Protein AF-A0A3M7Q7Z5-F1 (afdb_monomer_lite)

Sequence (90 aa):
MIELNNLIEDVPAGGPLAIYREKASFNWKKLKLFLEDSELIEFKNKIWRTLRNDPDFHVTIDELPINELKKQTFKRVQKLKEYDFLPENE

Organism: Brachionus plicatilis (NCBI:txid10195)

Structure (mmCIF, N/CA/C/O backbone):
data_AF-A0A3M7Q7Z5-F1
#
_entry.id   AF-A0A3M7Q7Z5-F1
#
loop_
_atom_site.group_PDB
_atom_site.id
_atom_site.type_symbol
_atom_site.label_atom_id
_atom_site.label_alt_id
_atom_site.label_comp_id
_atom_site.label_asym_id
_atom_site.label_entity_id
_atom_site.label_seq_id
_atom_site.pdbx_PDB_ins_code
_atom_site.Cartn_x
_atom_site.Cartn_y
_atom_site.Cartn_z
_atom_site.occupancy
_atom_site.B_iso_or_equiv
_atom_site.auth_seq_id
_atom_site.auth_comp_id
_atom_site.auth_asym_id
_atom_site.auth_atom_id
_atom_site.pdbx_PDB_model_num
ATOM 1 N N . MET A 1 1 ? -15.658 -13.224 -18.290 1.00 45.94 1 MET A N 1
ATOM 2 C CA . MET A 1 1 ? -14.210 -12.940 -18.224 1.00 45.94 1 MET A CA 1
ATOM 3 C C . MET A 1 1 ? -14.065 -11.523 -17.711 1.00 45.94 1 MET A C 1
ATOM 5 O O . MET A 1 1 ? -14.558 -10.624 -18.377 1.00 45.94 1 MET A O 1
ATOM 9 N N . ILE A 1 2 ? -13.495 -11.326 -16.522 1.00 53.75 2 ILE A N 1
ATOM 10 C CA . ILE A 1 2 ? -13.187 -9.978 -16.029 1.00 53.75 2 ILE A CA 1
ATOM 11 C C . ILE A 1 2 ? -12.126 -9.404 -16.968 1.00 53.75 2 ILE A C 1
ATOM 13 O O . ILE A 1 2 ? -11.089 -10.031 -17.190 1.00 53.75 2 ILE A O 1
ATOM 17 N N . GLU A 1 3 ? -12.400 -8.254 -17.578 1.00 70.06 3 GLU A N 1
ATOM 18 C CA . GLU A 1 3 ? -11.388 -7.588 -18.387 1.00 70.06 3 GLU A CA 1
ATOM 19 C C . GLU A 1 3 ? -10.254 -7.120 -17.475 1.00 70.06 3 GLU A C 1
ATOM 21 O O . GLU A 1 3 ? -10.452 -6.317 -16.564 1.00 70.06 3 GLU A O 1
ATOM 26 N N . LEU A 1 4 ? -9.045 -7.611 -17.744 1.00 74.50 4 LEU A N 1
ATOM 27 C CA . LEU A 1 4 ? -7.828 -7.332 -16.976 1.00 74.50 4 LEU A CA 1
ATOM 28 C C . LEU A 1 4 ? -7.564 -5.823 -16.796 1.00 74.50 4 LEU A C 1
ATOM 30 O O . LEU A 1 4 ? -6.945 -5.408 -15.821 1.00 74.50 4 LEU A O 1
ATOM 34 N N . ASN A 1 5 ? -8.052 -5.009 -17.736 1.00 73.44 5 ASN A N 1
ATOM 35 C CA . ASN A 1 5 ? -7.939 -3.553 -17.719 1.00 73.44 5 ASN A CA 1
ATOM 36 C C . ASN A 1 5 ? -8.847 -2.878 -16.682 1.00 73.44 5 ASN A C 1
ATOM 38 O O . ASN A 1 5 ? -8.497 -1.805 -16.205 1.00 73.44 5 ASN A O 1
ATOM 42 N N . ASN A 1 6 ? -9.955 -3.511 -16.289 1.00 81.56 6 ASN A N 1
ATOM 43 C CA . ASN A 1 6 ? -10.841 -2.998 -15.239 1.00 81.56 6 ASN A CA 1
ATOM 44 C C . ASN A 1 6 ? -10.329 -3.354 -13.836 1.00 81.56 6 ASN A C 1
ATOM 46 O O . ASN A 1 6 ? -10.627 -2.652 -12.871 1.00 81.56 6 ASN A O 1
ATOM 50 N N . LEU A 1 7 ? -9.538 -4.427 -13.730 1.00 89.56 7 LEU A N 1
ATOM 51 C CA . LEU A 1 7 ? -8.968 -4.908 -12.472 1.00 89.56 7 LEU A CA 1
ATOM 52 C C . LEU A 1 7 ? -7.599 -4.282 -12.155 1.00 89.56 7 LEU A C 1
ATOM 54 O O . LEU A 1 7 ? -7.264 -4.059 -10.992 1.00 89.56 7 LEU A O 1
ATOM 58 N N . ILE A 1 8 ? -6.785 -4.015 -13.178 1.00 93.44 8 ILE A N 1
ATOM 59 C CA . ILE A 1 8 ? -5.417 -3.516 -13.020 1.00 93.44 8 ILE A CA 1
ATOM 60 C C . ILE A 1 8 ? -5.235 -2.255 -13.873 1.00 93.44 8 ILE A C 1
ATOM 62 O O . ILE A 1 8 ? -5.243 -2.315 -15.108 1.00 93.44 8 ILE A O 1
ATOM 66 N N . GLU A 1 9 ? -5.028 -1.123 -13.195 1.00 91.75 9 GLU A N 1
ATOM 67 C CA . GLU A 1 9 ? -4.753 0.180 -13.813 1.00 91.75 9 GLU A CA 1
ATOM 68 C C . GLU A 1 9 ? -3.444 0.162 -14.615 1.00 91.75 9 GLU A C 1
ATOM 70 O O . GLU A 1 9 ? -2.517 -0.599 -14.321 1.00 91.75 9 GLU A O 1
ATOM 75 N N . ASP A 1 10 ? -3.363 1.001 -15.646 1.00 91.75 10 ASP A N 1
ATOM 76 C CA . ASP A 1 10 ? -2.145 1.148 -16.435 1.00 91.75 10 ASP A CA 1
ATOM 77 C C . ASP A 1 10 ? -1.042 1.872 -15.659 1.00 91.75 10 ASP A C 1
ATOM 79 O O . ASP A 1 10 ? -1.278 2.765 -14.844 1.00 91.75 10 ASP A O 1
ATOM 83 N N . VAL A 1 11 ? 0.203 1.489 -15.942 1.00 91.75 11 VAL A N 1
ATOM 84 C CA . VAL A 1 11 ? 1.362 2.242 -15.462 1.00 91.75 11 VAL A CA 1
ATOM 85 C C . VAL A 1 11 ? 1.443 3.593 -16.182 1.00 91.75 11 VAL A C 1
ATOM 87 O O . VAL A 1 11 ? 1.023 3.695 -17.336 1.00 91.75 11 VAL A O 1
ATOM 90 N N . PRO A 1 12 ? 2.042 4.627 -15.563 1.00 92.81 12 PRO A N 1
ATOM 91 C CA . PRO A 1 12 ? 2.247 5.901 -16.240 1.00 92.81 12 PRO A CA 1
ATOM 92 C C . PRO A 1 12 ? 3.056 5.718 -17.530 1.00 92.81 12 PRO A C 1
ATOM 94 O O . PRO A 1 12 ? 4.160 5.163 -17.487 1.00 92.81 12 PRO A O 1
ATOM 97 N N . ALA A 1 13 ? 2.514 6.222 -18.643 1.00 88.50 13 ALA A N 1
ATOM 98 C CA . ALA A 1 13 ? 3.131 6.157 -19.970 1.00 88.50 13 ALA A CA 1
ATOM 99 C C . ALA A 1 13 ? 4.334 7.107 -20.139 1.00 88.50 13 ALA A C 1
ATOM 101 O O . ALA A 1 13 ? 5.081 6.990 -21.099 1.00 88.50 13 ALA A O 1
ATOM 102 N N . GLY A 1 14 ? 4.530 8.055 -19.216 1.00 92.56 14 GLY A N 1
ATOM 103 C CA . GLY A 1 14 ? 5.602 9.050 -19.276 1.00 92.56 14 GLY A CA 1
ATOM 104 C C . GLY A 1 14 ? 6.547 9.032 -18.074 1.00 92.56 14 GLY A C 1
ATOM 105 O O . GLY A 1 14 ? 6.421 8.233 -17.140 1.00 92.56 14 GLY A O 1
ATOM 106 N N . GLY A 1 15 ? 7.489 9.975 -18.091 1.00 94.81 15 GLY A N 1
ATOM 107 C CA . GLY A 1 15 ? 8.458 10.199 -17.021 1.00 94.81 15 GLY A CA 1
ATOM 108 C C . GLY A 1 15 ? 9.741 9.367 -17.150 1.00 94.81 15 GLY A C 1
ATOM 109 O O . GLY A 1 15 ? 9.866 8.527 -18.042 1.00 94.81 15 GLY A O 1
ATOM 110 N N . PRO A 1 16 ? 10.707 9.569 -16.236 1.00 96.56 16 PRO A N 1
ATOM 111 C CA . PRO A 1 16 ? 12.046 8.976 -16.329 1.00 96.56 16 PRO A CA 1
ATOM 112 C C . PRO A 1 16 ? 12.052 7.441 -16.265 1.00 96.56 16 PRO A C 1
ATOM 114 O O . PRO A 1 16 ? 13.035 6.809 -16.642 1.00 96.56 16 PRO A O 1
ATOM 117 N N . LEU A 1 17 ? 10.956 6.832 -15.797 1.00 95.75 17 LEU A N 1
ATOM 118 C CA . LEU A 1 17 ? 10.820 5.382 -15.677 1.00 95.75 17 LEU A CA 1
ATOM 119 C C . LEU A 1 17 ? 10.142 4.715 -16.888 1.00 95.75 17 LEU A C 1
ATOM 121 O O . LEU A 1 17 ? 10.190 3.489 -16.988 1.00 95.75 17 LEU A O 1
ATOM 125 N N . ALA A 1 18 ? 9.531 5.477 -17.806 1.00 95.75 18 ALA A N 1
ATOM 126 C CA . ALA A 1 18 ? 8.783 4.923 -18.943 1.00 95.75 18 ALA A CA 1
ATOM 127 C C . ALA A 1 18 ? 9.664 4.045 -19.845 1.00 95.75 18 ALA A C 1
ATOM 129 O O . ALA A 1 18 ? 9.327 2.887 -20.085 1.00 95.75 18 ALA A O 1
ATOM 130 N N . ILE A 1 19 ? 10.862 4.533 -20.192 1.00 95.31 19 ILE A N 1
ATOM 131 C CA . ILE A 1 19 ? 11.840 3.821 -21.035 1.00 95.31 19 ILE A CA 1
ATOM 132 C C . ILE A 1 19 ? 12.250 2.447 -20.486 1.00 95.31 19 ILE A C 1
ATOM 134 O O . ILE A 1 19 ? 12.750 1.605 -21.227 1.00 95.31 19 ILE A O 1
ATOM 138 N N . TYR A 1 20 ? 12.103 2.222 -19.178 1.00 94.75 20 TYR A N 1
ATOM 139 C CA . TYR A 1 20 ? 12.410 0.940 -18.548 1.00 94.75 20 TYR A CA 1
ATOM 140 C C . TYR A 1 20 ? 11.191 0.018 -18.546 1.00 94.75 20 TYR A C 1
ATOM 142 O O . TYR A 1 20 ? 11.339 -1.176 -18.787 1.00 94.75 20 TYR A O 1
ATOM 150 N N . ARG A 1 21 ? 9.987 0.563 -18.322 1.00 94.44 21 ARG A N 1
ATOM 151 C CA . ARG A 1 21 ? 8.730 -0.203 -18.372 1.00 94.44 21 ARG A CA 1
ATOM 152 C C . ARG A 1 21 ? 8.442 -0.726 -19.779 1.00 94.44 21 ARG A C 1
ATOM 154 O O . ARG A 1 21 ? 8.001 -1.860 -19.920 1.00 94.44 21 ARG A O 1
ATOM 161 N N . GLU A 1 22 ? 8.752 0.064 -20.805 1.00 92.38 22 GLU A N 1
ATOM 162 C CA . GLU A 1 22 ? 8.582 -0.308 -22.219 1.00 92.38 22 GLU A CA 1
ATOM 163 C C . GLU A 1 22 ? 9.474 -1.476 -22.657 1.00 92.38 22 GLU A C 1
ATOM 165 O O . GLU A 1 22 ? 9.136 -2.194 -23.592 1.00 92.38 22 GLU A O 1
ATOM 170 N N . LYS A 1 23 ? 10.596 -1.712 -21.966 1.00 95.06 23 LYS A N 1
ATOM 171 C CA . LYS A 1 23 ? 11.512 -2.824 -22.269 1.00 95.06 23 LYS A CA 1
ATOM 172 C C . LYS A 1 23 ? 10.995 -4.186 -21.800 1.00 95.06 23 LYS A C 1
ATOM 174 O O . LYS A 1 23 ? 11.669 -5.191 -22.023 1.00 95.06 23 LYS A O 1
ATOM 179 N N . ALA A 1 24 ? 9.848 -4.244 -21.122 1.00 94.69 24 ALA A N 1
ATOM 180 C CA . ALA A 1 24 ? 9.275 -5.504 -20.670 1.00 94.69 24 ALA A CA 1
ATOM 181 C C . ALA A 1 24 ? 8.933 -6.409 -21.867 1.00 94.69 24 ALA A C 1
ATOM 183 O O . ALA A 1 24 ? 8.164 -6.038 -22.748 1.00 94.69 24 ALA A O 1
ATOM 184 N N . SER A 1 25 ? 9.465 -7.632 -21.870 1.00 96.31 25 SER A N 1
ATOM 185 C CA . SER A 1 25 ? 9.193 -8.645 -22.901 1.00 96.31 25 SER A CA 1
ATOM 186 C C . SER A 1 25 ? 7.898 -9.434 -22.660 1.00 96.31 25 SER A C 1
ATOM 188 O O . SER A 1 25 ? 7.605 -10.390 -23.377 1.00 96.31 25 SER A O 1
ATOM 190 N N . PHE A 1 26 ? 7.116 -9.060 -21.644 1.00 94.81 26 PHE A N 1
ATOM 191 C CA . PHE A 1 26 ? 5.887 -9.737 -21.243 1.00 94.81 26 PHE A CA 1
ATOM 192 C C . PHE A 1 26 ? 4.836 -8.743 -20.734 1.00 94.81 26 PHE A C 1
ATOM 194 O O . PHE A 1 26 ? 5.138 -7.615 -20.347 1.00 94.81 26 PHE A O 1
ATOM 201 N N . ASN A 1 27 ? 3.574 -9.181 -20.694 1.00 92.94 27 ASN A N 1
ATOM 202 C CA . ASN A 1 27 ? 2.482 -8.385 -20.140 1.00 92.94 27 ASN A CA 1
ATOM 203 C C . ASN A 1 27 ? 2.525 -8.417 -18.602 1.00 92.94 27 ASN A C 1
ATOM 205 O O . ASN A 1 27 ? 2.205 -9.432 -17.980 1.00 92.94 27 ASN A O 1
ATOM 209 N N . TRP A 1 28 ? 2.881 -7.289 -17.991 1.00 93.19 28 TRP A N 1
ATOM 210 C CA . TRP A 1 28 ? 3.014 -7.172 -16.539 1.00 93.19 28 TRP A CA 1
ATOM 211 C C . TRP A 1 28 ? 1.693 -7.380 -15.777 1.00 93.19 28 TRP A C 1
ATOM 213 O O . TRP A 1 28 ? 1.718 -7.904 -14.665 1.00 93.19 28 TRP A O 1
ATOM 223 N N . LYS A 1 29 ? 0.534 -7.041 -16.366 1.00 94.44 29 LYS A N 1
ATOM 224 C CA . LYS A 1 29 ? -0.780 -7.282 -15.745 1.00 94.44 29 LYS A CA 1
ATOM 225 C C . LYS A 1 29 ? -1.064 -8.781 -15.631 1.00 94.44 29 LYS A C 1
ATOM 227 O O . LYS A 1 29 ? -1.590 -9.228 -14.616 1.00 94.44 29 LYS A O 1
ATOM 232 N N . LYS A 1 30 ? -0.662 -9.572 -16.637 1.00 94.56 30 LYS A N 1
ATOM 233 C CA . LYS A 1 30 ? -0.738 -11.044 -16.571 1.00 94.56 30 LYS A CA 1
ATOM 234 C C . LYS A 1 30 ? 0.183 -11.605 -15.489 1.00 94.56 30 LYS A C 1
ATOM 236 O O . LYS A 1 30 ? -0.234 -12.503 -14.770 1.00 94.56 30 LYS A O 1
ATOM 241 N N . LEU A 1 31 ? 1.397 -11.061 -15.348 1.00 94.56 31 LEU A N 1
ATOM 242 C CA . LEU A 1 31 ? 2.300 -11.450 -14.259 1.00 94.56 31 LEU A CA 1
ATOM 243 C C . LEU A 1 31 ? 1.683 -11.139 -12.888 1.00 94.56 31 LEU A C 1
ATOM 245 O O . LEU A 1 31 ? 1.707 -11.993 -12.012 1.00 94.56 31 LEU A O 1
ATOM 249 N N . LYS A 1 32 ? 1.094 -9.952 -12.704 1.00 94.81 32 LYS A N 1
ATOM 250 C CA . LYS A 1 32 ? 0.430 -9.593 -11.445 1.00 94.81 32 LYS A CA 1
ATOM 251 C C . LYS A 1 32 ? -0.711 -10.558 -11.111 1.00 94.81 32 LYS A C 1
ATOM 253 O O . LYS A 1 32 ? -0.760 -11.051 -9.993 1.00 94.81 32 LYS A O 1
ATOM 258 N N . LEU A 1 33 ? -1.574 -10.868 -12.083 1.00 94.50 33 LEU A N 1
ATOM 259 C CA . LEU A 1 33 ? -2.655 -11.842 -11.897 1.00 94.50 33 LEU A CA 1
ATOM 260 C C . LEU A 1 33 ? -2.122 -13.244 -11.563 1.00 94.50 33 LEU A C 1
ATOM 262 O O . LEU A 1 33 ? -2.713 -13.941 -10.750 1.00 94.50 33 LEU A O 1
ATOM 266 N N . PHE A 1 34 ? -1.005 -13.652 -12.168 1.00 94.06 34 PHE A N 1
ATOM 267 C CA . PHE A 1 34 ? -0.361 -14.929 -11.857 1.00 94.06 34 PHE A CA 1
ATOM 268 C C . PHE A 1 34 ? 0.175 -14.987 -10.418 1.00 94.06 34 PHE A C 1
ATOM 270 O O . PHE A 1 34 ? 0.118 -16.041 -9.796 1.00 94.06 34 PHE A O 1
ATOM 277 N N . LEU A 1 35 ? 0.698 -13.873 -9.897 1.00 96.06 35 LEU A N 1
ATOM 278 C CA . LEU A 1 35 ? 1.273 -13.806 -8.551 1.00 96.06 35 LEU A CA 1
ATOM 279 C C . LEU A 1 35 ? 0.226 -13.670 -7.446 1.00 96.06 35 LEU A C 1
ATOM 281 O O . LEU A 1 35 ? 0.451 -14.161 -6.345 1.00 96.06 35 LEU A O 1
ATOM 285 N N . GLU A 1 36 ? -0.858 -12.944 -7.714 1.00 93.81 36 GLU A N 1
ATOM 286 C CA . GLU A 1 36 ? -1.787 -12.503 -6.675 1.00 93.81 36 GLU A CA 1
ATOM 287 C C . GLU A 1 36 ? -3.205 -13.044 -6.839 1.00 93.81 36 GLU A C 1
ATOM 289 O O . GLU A 1 36 ? -3.965 -12.843 -5.922 1.00 93.81 36 GLU A O 1
ATOM 294 N N . ASP A 1 37 ? -3.568 -13.714 -7.937 1.00 91.38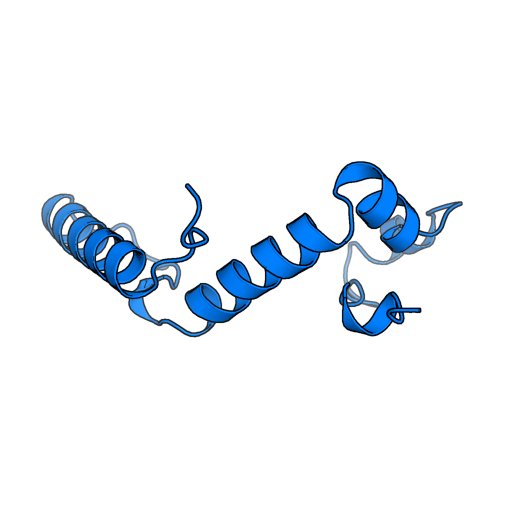 37 ASP A N 1
ATOM 295 C CA . ASP A 1 37 ? -4.964 -14.034 -8.291 1.00 91.38 37 ASP A CA 1
ATOM 296 C C . ASP A 1 37 ? -5.891 -12.802 -8.395 1.00 91.38 37 ASP A C 1
ATOM 29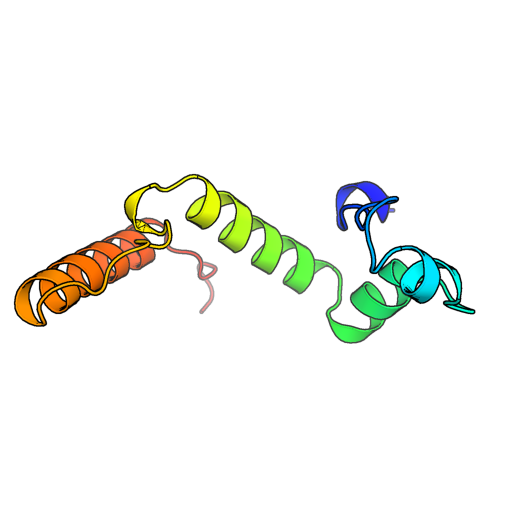8 O O . ASP A 1 37 ? -5.479 -11.658 -8.203 1.00 91.38 37 ASP A O 1
ATOM 302 N N . SER A 1 38 ? -7.130 -12.986 -8.860 1.00 92.69 38 SER A N 1
ATOM 303 C CA . SER A 1 38 ? -8.043 -11.855 -9.078 1.00 92.69 38 SER A CA 1
ATOM 304 C C . SER A 1 38 ? -8.681 -11.343 -7.790 1.00 92.69 38 SER A C 1
ATOM 306 O O . SER A 1 38 ? -8.888 -10.139 -7.665 1.00 92.69 38 SER A O 1
ATOM 308 N N . GLU A 1 39 ? -8.986 -12.235 -6.850 1.00 92.38 39 GLU A N 1
ATOM 309 C CA . GLU A 1 39 ? -9.729 -11.908 -5.632 1.00 92.38 39 GLU A CA 1
ATOM 310 C C . GLU A 1 39 ? -8.874 -11.050 -4.698 1.00 92.38 39 GLU A C 1
ATOM 312 O O . GLU A 1 39 ? -9.317 -9.997 -4.231 1.00 92.38 39 GLU A O 1
ATOM 317 N N . LEU A 1 40 ? -7.598 -11.404 -4.526 1.00 93.31 40 LEU A N 1
ATOM 318 C CA . LEU A 1 40 ? -6.670 -10.598 -3.738 1.00 93.31 40 LEU A CA 1
ATOM 319 C C . LEU A 1 40 ? -6.426 -9.222 -4.369 1.00 93.31 40 LEU A C 1
ATOM 321 O O . LEU A 1 40 ? -6.264 -8.231 -3.651 1.00 93.31 40 LEU A O 1
ATOM 325 N N . ILE A 1 41 ? -6.383 -9.132 -5.704 1.00 94.94 41 ILE A N 1
ATOM 326 C CA . ILE A 1 41 ? -6.209 -7.848 -6.396 1.00 94.94 41 ILE A CA 1
ATOM 327 C C . ILE A 1 41 ? -7.437 -6.961 -6.176 1.00 94.94 41 ILE A C 1
ATOM 329 O O . ILE A 1 41 ? -7.274 -5.777 -5.872 1.00 94.94 41 ILE A O 1
ATOM 333 N N . GLU A 1 42 ? -8.651 -7.506 -6.285 1.00 93.62 42 GLU A N 1
ATOM 334 C CA . GLU A 1 42 ? -9.889 -6.777 -5.978 1.00 93.62 42 GLU A CA 1
ATOM 335 C C . GLU A 1 42 ? -9.907 -6.300 -4.527 1.00 93.62 42 GLU A C 1
ATOM 337 O O . GLU A 1 42 ? -10.181 -5.125 -4.261 1.00 93.62 42 GLU A O 1
ATOM 342 N N . PHE A 1 43 ? -9.521 -7.173 -3.598 1.00 94.19 43 PHE A N 1
ATOM 343 C CA . PHE A 1 43 ? -9.434 -6.855 -2.181 1.00 94.19 43 PHE A CA 1
ATOM 344 C C . PHE A 1 43 ? -8.442 -5.718 -1.895 1.00 94.19 43 PHE A C 1
ATOM 346 O O . PHE A 1 43 ? -8.794 -4.709 -1.274 1.00 94.19 43 PHE A O 1
ATOM 353 N N . LYS A 1 44 ? -7.215 -5.808 -2.423 1.00 94.69 44 LYS A N 1
ATOM 354 C CA . LYS A 1 44 ? -6.204 -4.743 -2.303 1.00 94.69 44 LYS A CA 1
ATOM 355 C C . LYS A 1 44 ? -6.673 -3.437 -2.939 1.00 94.69 44 LYS A C 1
ATOM 357 O O . LYS A 1 44 ? -6.443 -2.369 -2.372 1.00 94.69 44 LYS A O 1
ATOM 362 N N . ASN A 1 45 ? -7.345 -3.499 -4.089 1.00 94.62 45 ASN A N 1
ATOM 363 C CA . ASN A 1 45 ? -7.902 -2.320 -4.748 1.00 94.62 45 ASN A CA 1
ATOM 364 C C . ASN A 1 45 ? -8.998 -1.658 -3.900 1.00 94.62 45 ASN A C 1
ATOM 366 O O . ASN A 1 45 ? -9.019 -0.429 -3.814 1.00 94.62 45 ASN A O 1
ATOM 370 N N . LYS A 1 46 ? -9.878 -2.441 -3.253 1.00 94.94 46 LYS A N 1
ATOM 371 C CA . LYS A 1 46 ? -10.887 -1.938 -2.304 1.00 94.94 46 LYS A CA 1
ATOM 372 C C . LYS A 1 46 ? -10.208 -1.179 -1.166 1.00 94.94 46 LYS A C 1
ATOM 374 O O . LYS A 1 46 ? -10.529 -0.013 -0.953 1.00 94.94 46 LYS A O 1
ATOM 379 N N . ILE A 1 47 ? -9.222 -1.794 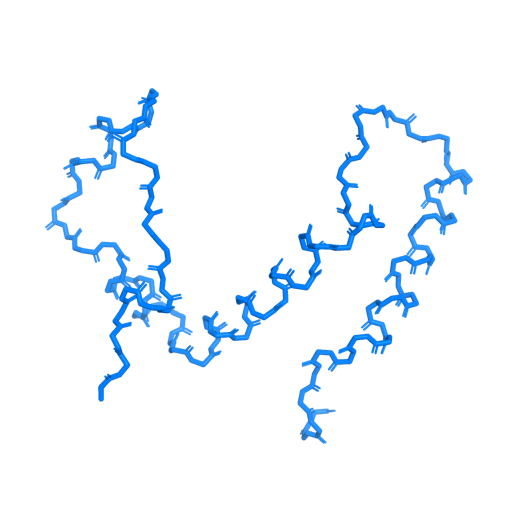-0.507 1.00 95.94 47 ILE A N 1
ATOM 380 C CA . ILE A 1 47 ? -8.458 -1.149 0.573 1.00 95.94 47 ILE A CA 1
ATOM 381 C C . ILE A 1 47 ? -7.814 0.146 0.071 1.00 95.94 47 ILE A C 1
ATOM 383 O O . ILE A 1 47 ? -8.006 1.207 0.661 1.00 95.94 47 ILE A O 1
ATOM 387 N N . TRP A 1 48 ? -7.082 0.089 -1.044 1.00 95.31 48 TRP A N 1
ATOM 388 C CA . TRP A 1 48 ? -6.349 1.243 -1.559 1.00 95.31 48 TRP A CA 1
ATOM 389 C C . TRP A 1 48 ? -7.264 2.410 -1.929 1.00 95.31 48 TRP A C 1
ATOM 391 O O . TRP A 1 48 ? -6.964 3.552 -1.587 1.00 95.31 48 TRP A O 1
ATOM 401 N N . ARG A 1 49 ? -8.395 2.141 -2.593 1.00 95.50 49 ARG A N 1
ATOM 402 C CA . ARG A 1 49 ? -9.382 3.173 -2.944 1.00 95.50 49 ARG A CA 1
ATOM 403 C C . ARG A 1 49 ? -10.001 3.802 -1.701 1.00 95.50 49 ARG A C 1
ATOM 405 O O . ARG A 1 49 ? -10.123 5.023 -1.662 1.00 95.50 49 ARG A O 1
ATOM 412 N N . THR A 1 50 ? -10.344 3.002 -0.692 1.00 97.06 50 THR A N 1
ATOM 413 C CA . THR A 1 50 ? -10.885 3.515 0.572 1.00 97.06 50 THR A CA 1
ATOM 414 C C . THR A 1 50 ? -9.874 4.414 1.278 1.00 97.06 50 THR A C 1
ATOM 416 O O . THR A 1 50 ? -10.184 5.568 1.559 1.00 97.06 50 THR A O 1
ATOM 419 N N . LEU A 1 51 ? -8.644 3.936 1.493 1.00 96.69 51 LEU A N 1
ATOM 420 C CA . LEU A 1 51 ? -7.630 4.691 2.236 1.00 96.69 51 LEU A CA 1
ATOM 421 C C . LEU A 1 51 ? -7.133 5.926 1.475 1.00 96.69 51 LEU A C 1
ATOM 423 O O . LEU A 1 51 ? -6.916 6.969 2.079 1.00 96.69 51 LEU A O 1
ATOM 427 N N . ARG A 1 52 ? -6.985 5.854 0.145 1.00 95.31 52 ARG A N 1
ATOM 428 C CA . ARG A 1 52 ? -6.589 7.015 -0.673 1.00 95.31 52 ARG A CA 1
ATOM 429 C C . ARG A 1 52 ? -7.601 8.160 -0.570 1.00 95.31 52 ARG A C 1
ATOM 431 O O . ARG A 1 52 ? -7.202 9.321 -0.639 1.00 95.31 52 ARG A O 1
ATOM 438 N N . ASN A 1 53 ? -8.885 7.841 -0.436 1.00 96.00 53 ASN A N 1
ATOM 439 C CA . ASN A 1 53 ? -9.953 8.833 -0.351 1.00 96.00 53 ASN A CA 1
ATOM 440 C C . ASN A 1 53 ? -10.205 9.336 1.079 1.00 96.00 53 ASN A C 1
ATOM 442 O O . ASN A 1 53 ? -10.968 10.284 1.242 1.00 96.00 53 ASN A O 1
ATOM 446 N N . ASP A 1 54 ? -9.568 8.744 2.094 1.00 96.31 54 ASP A N 1
ATOM 447 C CA . ASP A 1 54 ? -9.647 9.204 3.480 1.00 96.31 54 ASP A CA 1
ATOM 448 C C . ASP A 1 54 ? -8.464 10.142 3.811 1.00 96.31 54 ASP A C 1
ATOM 450 O O . ASP A 1 54 ? -7.310 9.695 3.849 1.00 96.31 54 ASP A O 1
ATOM 454 N N . PRO A 1 55 ? -8.721 11.438 4.089 1.00 94.06 55 PRO A N 1
ATOM 455 C CA . PRO A 1 55 ? -7.688 12.398 4.471 1.00 94.06 55 PRO A CA 1
ATOM 456 C C . PRO A 1 55 ? -6.861 11.980 5.691 1.00 94.06 55 PRO A C 1
ATOM 458 O O . PRO A 1 55 ? -5.698 12.369 5.800 1.00 94.06 55 PRO A O 1
ATOM 461 N N . ASP A 1 56 ? -7.410 11.169 6.602 1.00 92.81 56 ASP A N 1
ATOM 462 C CA . ASP A 1 56 ? -6.670 10.706 7.777 1.00 92.81 56 ASP A CA 1
ATOM 463 C C . ASP A 1 56 ? -5.481 9.807 7.402 1.00 92.81 56 ASP A C 1
ATOM 465 O O . ASP A 1 56 ? -4.513 9.719 8.165 1.00 92.81 56 ASP A O 1
ATOM 469 N N . PHE A 1 57 ? -5.496 9.182 6.221 1.00 94.56 57 PHE A N 1
ATOM 470 C CA . PHE A 1 57 ? -4.425 8.317 5.714 1.00 94.56 57 PHE A CA 1
ATOM 471 C C . PHE A 1 57 ? -3.463 9.022 4.755 1.00 94.56 57 PHE A C 1
ATOM 473 O O . PHE A 1 57 ? -2.514 8.400 4.274 1.00 94.56 57 PHE A O 1
ATOM 480 N N . HIS A 1 58 ? -3.645 10.319 4.499 1.00 92.25 58 HIS A N 1
ATOM 481 C CA . HIS A 1 58 ? -2.699 11.077 3.687 1.00 92.25 58 HIS A CA 1
ATOM 482 C C . HIS A 1 58 ? -1.370 11.264 4.427 1.00 92.25 58 HIS A C 1
ATOM 484 O O . HIS A 1 58 ? -1.308 11.362 5.658 1.00 92.25 58 HIS A O 1
ATOM 490 N N . VAL A 1 59 ? -0.282 11.273 3.658 1.00 83.88 59 VAL A N 1
ATOM 491 C CA . VAL A 1 59 ? 1.068 11.472 4.192 1.00 83.88 59 VAL A CA 1
ATOM 492 C C . VAL A 1 59 ? 1.210 12.930 4.620 1.00 83.88 59 VAL A C 1
ATOM 494 O O . VAL A 1 59 ? 0.938 13.838 3.837 1.00 83.88 59 VAL A O 1
ATOM 497 N N . THR A 1 60 ? 1.654 13.155 5.855 1.00 82.06 60 THR A N 1
ATOM 498 C CA . THR A 1 60 ? 2.064 14.482 6.320 1.00 82.06 60 THR A CA 1
ATOM 499 C C . THR A 1 60 ? 3.485 14.750 5.839 1.00 82.06 60 THR A C 1
ATOM 501 O O . THR A 1 60 ? 4.352 13.890 5.978 1.00 82.06 60 THR A O 1
ATOM 504 N N . ILE A 1 61 ? 3.715 15.920 5.242 1.00 76.44 61 ILE A N 1
ATOM 505 C CA . ILE A 1 61 ? 5.033 16.302 4.705 1.00 76.44 61 ILE A CA 1
ATOM 506 C C . ILE A 1 61 ? 6.040 16.527 5.845 1.00 76.44 61 ILE A C 1
ATOM 508 O O . ILE A 1 61 ? 7.223 16.240 5.686 1.00 76.44 61 ILE A O 1
ATOM 512 N N . ASP A 1 62 ? 5.550 16.966 7.004 1.00 82.12 62 ASP A N 1
ATOM 513 C CA . ASP A 1 62 ? 6.370 17.303 8.162 1.00 82.12 62 ASP A CA 1
ATOM 514 C C . ASP A 1 62 ? 6.365 16.193 9.222 1.00 82.12 62 ASP A C 1
ATOM 516 O O . ASP A 1 62 ? 5.376 15.469 9.404 1.00 82.12 62 ASP A O 1
ATOM 520 N N . GLU A 1 63 ? 7.471 16.091 9.964 1.00 80.81 63 GLU A N 1
ATOM 521 C CA . GLU A 1 63 ? 7.561 15.224 11.136 1.00 80.81 63 GLU A CA 1
ATOM 522 C C . GLU A 1 63 ? 6.649 15.745 12.253 1.00 80.81 63 GLU A C 1
ATOM 524 O O . GLU A 1 63 ? 6.796 16.861 12.757 1.00 80.81 63 GLU A O 1
ATOM 529 N N . LEU A 1 64 ? 5.689 14.914 12.661 1.00 86.12 64 LEU A N 1
ATOM 530 C CA . LEU A 1 64 ? 4.792 15.233 13.764 1.00 86.12 64 LEU A CA 1
ATOM 531 C C . LEU A 1 64 ? 5.473 14.977 15.116 1.00 86.12 64 LEU A C 1
ATOM 533 O O . LEU A 1 64 ? 6.146 13.955 15.286 1.00 86.12 64 LEU A O 1
ATOM 537 N N . PRO A 1 65 ? 5.216 15.814 16.138 1.00 93.50 65 PRO A N 1
ATOM 538 C CA . PRO A 1 65 ? 5.566 15.484 17.513 1.00 93.50 65 PRO A CA 1
ATOM 539 C C . PRO A 1 65 ? 4.980 14.128 17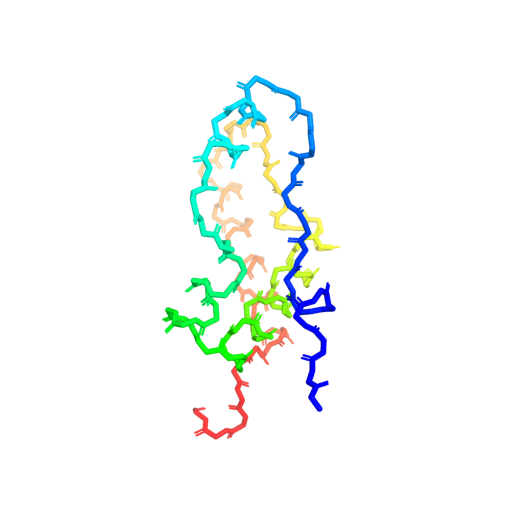.925 1.00 93.50 65 PRO A C 1
ATOM 541 O O . PRO A 1 65 ? 3.858 13.781 17.551 1.00 93.50 65 PRO A O 1
ATOM 544 N N . ILE A 1 66 ? 5.692 13.386 18.778 1.00 93.69 66 ILE A N 1
ATOM 545 C CA . ILE A 1 66 ? 5.322 12.011 19.160 1.00 93.69 66 ILE A CA 1
ATOM 546 C C . ILE A 1 66 ? 3.882 11.871 19.681 1.00 93.69 66 ILE A C 1
ATOM 548 O O . ILE A 1 66 ? 3.219 10.865 19.428 1.00 93.69 66 ILE A O 1
ATOM 552 N N . ASN A 1 67 ? 3.370 12.875 20.396 1.00 95.44 67 ASN A N 1
ATOM 553 C CA . ASN A 1 67 ? 2.005 12.852 20.920 1.00 95.44 67 ASN A CA 1
ATOM 554 C C . ASN A 1 67 ? 0.955 13.001 19.811 1.00 95.44 67 ASN A C 1
ATOM 556 O O . ASN A 1 67 ? -0.072 12.327 19.862 1.00 95.44 67 ASN A O 1
ATOM 560 N N . GLU A 1 68 ? 1.220 13.825 18.798 1.00 92.62 68 GLU A N 1
ATOM 561 C CA . GLU A 1 68 ? 0.328 13.982 17.645 1.00 92.62 68 GLU A CA 1
ATOM 562 C C . GLU A 1 68 ? 0.373 12.744 16.749 1.00 92.62 68 GLU A C 1
ATOM 564 O O . GLU A 1 68 ? -0.677 12.245 16.345 1.00 92.62 68 GLU A O 1
ATOM 569 N N . LEU A 1 69 ? 1.555 12.147 16.561 1.00 92.12 69 LEU A N 1
ATOM 570 C CA . LEU A 1 69 ? 1.688 10.870 15.860 1.00 92.12 69 LEU A CA 1
ATOM 571 C C . LEU A 1 69 ? 0.872 9.757 16.540 1.00 92.12 69 LEU A C 1
ATOM 573 O O . LEU A 1 69 ? 0.173 8.997 15.868 1.00 92.12 69 LEU A O 1
ATOM 577 N N . LYS A 1 70 ? 0.909 9.676 17.879 1.00 94.62 70 LYS A N 1
ATOM 578 C CA . LYS A 1 70 ? 0.103 8.714 18.653 1.00 94.62 70 LYS A CA 1
ATOM 579 C C . LYS A 1 70 ? -1.397 8.946 18.469 1.00 94.62 70 LYS A C 1
ATOM 581 O O . LYS A 1 70 ? -2.127 7.986 18.231 1.00 94.62 70 LYS A O 1
ATOM 586 N N . LYS A 1 71 ? -1.855 10.201 18.544 1.00 94.69 71 LYS A N 1
ATOM 587 C CA . LYS A 1 71 ? -3.267 10.560 18.325 1.00 94.69 71 LYS A CA 1
ATOM 588 C C . LYS A 1 71 ? -3.725 10.197 16.912 1.00 94.69 71 LYS A C 1
ATOM 590 O O . LYS A 1 71 ? -4.763 9.557 16.756 1.00 94.69 71 LYS A O 1
ATOM 595 N N . GLN A 1 72 ? -2.936 10.544 15.895 1.00 93.50 72 GLN A N 1
ATOM 596 C CA . GLN A 1 72 ? -3.239 10.229 14.500 1.00 93.50 72 GLN A CA 1
ATOM 597 C C . GLN A 1 72 ? -3.266 8.715 14.260 1.00 93.50 72 GLN A C 1
ATOM 599 O O . GLN A 1 72 ? -4.183 8.207 13.621 1.00 93.50 72 GLN A O 1
ATOM 604 N N . THR A 1 73 ? -2.308 7.979 14.828 1.00 94.12 73 THR A N 1
ATOM 605 C CA . THR A 1 73 ? -2.275 6.510 14.756 1.00 94.12 73 THR A CA 1
ATOM 606 C C . THR A 1 73 ? -3.522 5.899 15.388 1.00 94.12 73 THR A C 1
ATOM 608 O O . THR A 1 73 ? -4.154 5.042 14.776 1.00 94.12 73 THR A O 1
ATOM 611 N N . PHE A 1 74 ? -3.935 6.368 16.570 1.00 96.69 74 PHE A N 1
ATOM 612 C CA . PHE A 1 74 ? -5.166 5.895 17.203 1.00 96.69 74 PHE A CA 1
ATOM 613 C C . PHE A 1 74 ? -6.393 6.160 16.323 1.00 96.69 74 PHE A C 1
ATOM 615 O O . PHE A 1 74 ? -7.194 5.252 16.111 1.00 96.69 74 PHE A O 1
ATOM 622 N N . LYS A 1 75 ? -6.507 7.366 15.749 1.00 95.69 75 LYS A N 1
ATOM 623 C CA . LYS A 1 75 ? -7.599 7.728 14.834 1.00 95.69 75 LYS A CA 1
ATOM 624 C C . LYS A 1 75 ? -7.650 6.806 13.610 1.00 95.69 75 LYS A C 1
ATOM 626 O O . LYS A 1 75 ? -8.711 6.274 13.298 1.00 95.69 75 LYS A O 1
ATOM 631 N N . ARG A 1 76 ? -6.500 6.541 12.979 1.00 96.12 76 ARG A N 1
ATOM 632 C CA . ARG A 1 76 ? -6.374 5.601 11.850 1.00 96.12 76 ARG A CA 1
ATOM 633 C C . ARG A 1 76 ? -6.805 4.186 12.229 1.00 96.12 76 ARG A C 1
ATOM 635 O O . ARG A 1 76 ? -7.518 3.551 11.466 1.00 96.12 76 ARG A O 1
ATOM 642 N N . VAL A 1 77 ? -6.429 3.698 13.413 1.00 96.56 77 VAL A N 1
ATOM 643 C CA . VAL A 1 77 ? -6.857 2.371 13.890 1.00 96.56 77 VAL A CA 1
ATOM 644 C C . VAL A 1 77 ? -8.373 2.305 14.086 1.00 96.56 77 VAL A C 1
ATOM 646 O O . VAL A 1 77 ? -8.976 1.304 13.713 1.00 96.56 77 VAL A O 1
ATOM 649 N N . GLN A 1 78 ? -9.002 3.350 14.634 1.00 97.38 78 GLN A N 1
ATOM 650 C CA . GLN A 1 78 ? -10.467 3.394 14.743 1.00 97.38 78 GLN A CA 1
ATOM 651 C C . GLN A 1 78 ? -11.125 3.365 13.357 1.00 97.38 78 GLN A C 1
ATOM 653 O O . GLN A 1 78 ? -12.018 2.558 13.132 1.00 97.38 78 GLN A O 1
ATOM 658 N N . LYS A 1 79 ? -10.611 4.147 12.397 1.00 96.75 79 LYS A N 1
ATOM 659 C CA . LYS A 1 79 ? -11.081 4.130 11.002 1.00 96.75 79 LYS A CA 1
ATOM 660 C C . LYS A 1 79 ? -10.957 2.755 10.351 1.00 96.75 79 LYS A C 1
ATOM 662 O O . LYS A 1 79 ? -11.902 2.289 9.731 1.00 96.75 79 LYS A O 1
ATOM 667 N N . LEU A 1 80 ? -9.824 2.071 10.531 1.00 96.12 80 LEU A N 1
ATOM 668 C CA . LEU A 1 80 ? -9.634 0.713 10.006 1.00 96.12 80 LEU A CA 1
ATOM 669 C C . LEU A 1 80 ? -10.665 -0.277 10.562 1.00 96.12 80 LEU A C 1
ATOM 671 O O . LEU A 1 80 ? -11.121 -1.137 9.816 1.00 96.12 80 LEU A O 1
ATOM 675 N N . LYS A 1 81 ? -11.048 -0.141 11.838 1.00 94.75 81 LYS A N 1
ATOM 676 C CA . LYS A 1 81 ? -12.122 -0.947 12.436 1.00 94.75 81 LYS A CA 1
ATOM 677 C C . LYS A 1 81 ? -13.491 -0.602 11.855 1.00 94.75 81 LYS A C 1
ATOM 679 O O . LYS A 1 81 ? -14.266 -1.505 11.594 1.00 94.75 81 LYS A O 1
ATOM 684 N N . GLU A 1 82 ? -13.779 0.682 11.645 1.00 95.81 82 GLU A N 1
ATOM 685 C CA . GLU A 1 82 ? -15.031 1.138 11.020 1.00 95.81 82 GLU A CA 1
ATOM 686 C C . GLU A 1 82 ? -15.173 0.646 9.572 1.00 95.81 82 GLU A C 1
ATOM 688 O O . GLU A 1 82 ? -16.281 0.358 9.131 1.00 95.81 82 GLU A O 1
ATOM 693 N N . TYR A 1 83 ? -14.067 0.566 8.826 1.00 95.94 83 TYR A N 1
ATOM 694 C CA . TYR A 1 83 ? -14.079 0.090 7.442 1.00 95.94 83 TYR A CA 1
ATOM 695 C C . TYR A 1 83 ? -14.285 -1.409 7.298 1.00 95.94 83 TYR A C 1
ATOM 697 O O . TYR A 1 83 ? -14.679 -1.828 6.210 1.00 95.94 83 TYR A O 1
ATOM 705 N N . ASP A 1 84 ? -13.984 -2.168 8.355 1.00 94.06 84 ASP A N 1
ATOM 706 C CA . ASP A 1 84 ? -14.215 -3.605 8.459 1.00 94.06 84 ASP A CA 1
ATOM 707 C C . ASP A 1 84 ? -13.880 -4.349 7.160 1.00 94.06 84 ASP A C 1
ATOM 709 O O . ASP A 1 84 ? -14.731 -4.863 6.435 1.00 94.06 84 ASP A O 1
ATOM 713 N N . PHE A 1 85 ? -12.605 -4.271 6.765 1.00 92.81 85 PHE A N 1
ATOM 714 C CA . PHE A 1 85 ? -12.189 -4.820 5.478 1.00 92.81 85 PHE A CA 1
ATOM 715 C C . PHE A 1 85 ? -12.317 -6.342 5.430 1.00 92.81 85 PHE A C 1
ATOM 717 O O . PHE A 1 85 ? -12.505 -6.870 4.337 1.00 92.81 8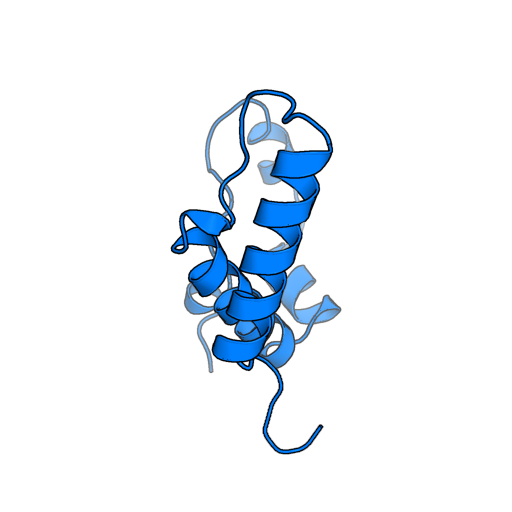5 PHE A O 1
ATOM 724 N N . LEU A 1 86 ? -12.192 -7.022 6.571 1.00 87.25 86 LEU A N 1
ATOM 725 C CA . LEU A 1 86 ? -12.197 -8.477 6.625 1.00 87.25 86 LEU A CA 1
ATOM 726 C C . LEU A 1 86 ? -13.584 -9.024 6.248 1.00 87.25 86 LEU A C 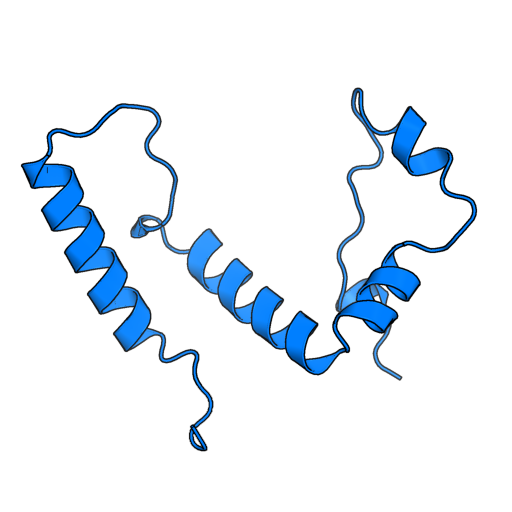1
ATOM 728 O O . LEU A 1 86 ? -14.600 -8.433 6.609 1.00 87.25 86 LEU A O 1
ATOM 732 N N . PRO A 1 87 ? -13.649 -10.114 5.471 1.00 77.38 87 PRO A N 1
ATOM 733 C CA . PRO A 1 87 ? -14.918 -10.762 5.165 1.00 77.38 87 PRO A CA 1
ATOM 734 C C . PRO A 1 87 ? -15.531 -11.378 6.435 1.00 77.38 87 PRO A C 1
ATOM 736 O O . PRO A 1 87 ? -14.805 -11.785 7.332 1.00 77.38 87 PRO A O 1
ATOM 739 N N . GLU A 1 88 ? -16.860 -11.539 6.476 1.00 69.19 88 GLU A N 1
ATOM 740 C CA . GLU A 1 88 ? -17.618 -12.089 7.628 1.00 69.19 88 GLU A CA 1
ATOM 741 C C . GLU A 1 88 ? -17.177 -13.497 8.095 1.00 69.19 88 GLU A C 1
ATOM 743 O O . GLU A 1 88 ? -17.628 -13.977 9.133 1.00 69.19 88 GLU A O 1
ATOM 748 N N . ASN A 1 89 ? -16.315 -14.170 7.328 1.00 62.88 89 ASN A N 1
ATOM 749 C CA . ASN A 1 89 ? -15.895 -15.554 7.537 1.00 62.88 89 ASN A CA 1
ATOM 750 C C . ASN A 1 89 ? -14.485 -15.689 8.149 1.00 62.88 89 ASN A C 1
ATOM 752 O O . ASN A 1 89 ? -13.971 -16.808 8.197 1.00 62.88 89 ASN A O 1
ATOM 756 N N . GLU A 1 90 ? -13.855 -14.587 8.568 1.00 52.31 90 GLU A N 1
ATOM 757 C CA . GLU A 1 90 ? -12.547 -14.561 9.248 1.00 52.31 90 GLU A CA 1
ATOM 758 C C . GLU A 1 90 ? -12.629 -14.020 10.680 1.00 52.31 90 GLU A C 1
ATOM 760 O O . GLU A 1 90 ? -13.375 -13.045 10.924 1.00 52.31 90 GLU A O 1
#

Radius of gyration: 17.7 Å; chains: 1; bounding box: 30×33×44 Å

pLDDT: mean 90.3, std 10.01, range [45.94, 97.38]

Secondary structure (DSSP, 8-state):
---HHHHSPPPPSSSTTHHHHTT-SS-HHHHHHHHH-HHHHHHHHHHHHHHHH-GGGSPPSSPPPHHHHHHHHHHHHHHHHHHT-S-TT-

Foldseek 3Di:
DPDLCVLDPDDDCDDPCNVVVVPDPDDVSVVVCVVQNRVSSVLVVVVCVVLVPDPLNDDDPDDDDPVVVVVSVVVVVVVCVVVCSDPPVD